Protein AF-A0A382WUQ3-F1 (afdb_monomer_lite)

Organism: NCBI:txid408172

Radius of gyration: 28.69 Å; chains: 1; bounding box: 86×24×43 Å

pLDDT: mean 72.86, std 14.11, range [45.34, 95.06]

Structure (mmCIF, N/CA/C/O backbone):
data_AF-A0A382WUQ3-F1
#
_entry.id   AF-A0A382WUQ3-F1
#
loop_
_atom_site.group_PDB
_atom_site.id
_atom_site.type_symbol
_atom_site.label_atom_id
_atom_site.label_alt_id
_atom_site.label_comp_id
_atom_site.label_asym_id
_atom_site.label_entity_id
_atom_site.label_seq_id
_atom_site.pdbx_PDB_ins_code
_atom_site.Cartn_x
_atom_site.Cartn_y
_atom_site.Cartn_z
_atom_site.occupancy
_atom_site.B_iso_or_equiv
_atom_site.auth_seq_id
_atom_site.auth_comp_id
_atom_site.auth_asym_id
_atom_site.auth_atom_id
_atom_site.pdbx_PDB_model_num
ATOM 1 N N . MET A 1 1 ? 70.321 1.465 -21.885 1.00 59.28 1 MET A N 1
ATOM 2 C CA . MET A 1 1 ? 69.586 1.433 -20.595 1.00 59.28 1 MET A CA 1
ATOM 3 C C . MET A 1 1 ? 68.720 2.667 -20.343 1.00 59.28 1 MET A C 1
ATOM 5 O O . MET A 1 1 ? 67.543 2.484 -20.079 1.00 59.28 1 MET A O 1
ATOM 9 N N . LYS A 1 2 ? 69.231 3.901 -20.476 1.00 69.25 2 LYS A N 1
ATOM 10 C CA . LYS A 1 2 ? 68.536 5.144 -20.062 1.00 69.25 2 LYS A CA 1
ATOM 11 C C . LYS A 1 2 ? 67.086 5.319 -20.574 1.00 69.25 2 LYS A C 1
ATOM 13 O O . LYS A 1 2 ? 66.215 5.671 -19.793 1.00 69.25 2 LYS A O 1
ATOM 18 N N . LYS A 1 3 ? 66.795 4.987 -21.842 1.00 67.94 3 LYS A N 1
ATOM 19 C CA . LYS A 1 3 ? 65.437 5.106 -22.428 1.00 67.94 3 LYS A CA 1
ATOM 20 C C . LYS A 1 3 ? 64.415 4.104 -21.860 1.00 67.94 3 LYS A C 1
ATOM 22 O O . LYS A 1 3 ? 63.247 4.440 -21.738 1.00 67.94 3 LYS A O 1
ATOM 27 N N . ARG A 1 4 ? 64.865 2.901 -21.472 1.00 75.94 4 ARG A N 1
ATOM 28 C CA . ARG A 1 4 ? 64.022 1.871 -20.830 1.00 75.94 4 ARG A CA 1
ATOM 29 C C . ARG A 1 4 ? 63.703 2.223 -19.376 1.00 75.94 4 ARG A C 1
ATOM 31 O O . ARG A 1 4 ? 62.596 1.994 -18.921 1.00 75.94 4 ARG A O 1
ATOM 38 N N . PHE A 1 5 ? 64.654 2.838 -18.672 1.00 77.25 5 PHE A N 1
ATOM 39 C CA . PHE A 1 5 ? 64.405 3.369 -17.330 1.00 77.25 5 PHE A CA 1
ATOM 40 C C . PHE A 1 5 ? 63.427 4.546 -17.354 1.00 77.25 5 PHE A C 1
ATOM 42 O O . PHE A 1 5 ? 62.532 4.605 -16.521 1.00 77.25 5 PHE A O 1
ATOM 49 N N . PHE A 1 6 ? 63.540 5.432 -18.347 1.00 80.94 6 PHE A N 1
ATOM 50 C CA . PHE A 1 6 ? 62.606 6.545 -18.512 1.00 80.94 6 PHE A CA 1
ATOM 51 C C . PHE A 1 6 ? 61.172 6.075 -18.805 1.00 80.94 6 PHE A C 1
ATOM 53 O O . PHE A 1 6 ? 60.229 6.618 -18.239 1.00 80.94 6 PHE A O 1
ATOM 60 N N . SER A 1 7 ? 60.989 5.028 -19.622 1.00 76.44 7 SER A N 1
ATOM 61 C CA . SER A 1 7 ? 59.648 4.489 -19.895 1.00 76.44 7 SER A CA 1
ATOM 62 C C . SER A 1 7 ? 59.024 3.799 -18.680 1.00 76.44 7 SER A C 1
ATOM 64 O O . SER A 1 7 ? 57.820 3.906 -18.482 1.00 76.44 7 SER A O 1
ATOM 66 N N . ILE A 1 8 ? 59.827 3.117 -17.855 1.00 83.69 8 ILE A N 1
ATOM 67 C CA . ILE A 1 8 ? 59.352 2.499 -16.607 1.00 83.69 8 ILE A CA 1
ATOM 68 C C . ILE A 1 8 ? 58.932 3.584 -15.609 1.00 83.69 8 ILE A C 1
ATOM 70 O O . ILE A 1 8 ? 57.853 3.484 -15.035 1.00 83.69 8 ILE A O 1
ATOM 74 N N . LEU A 1 9 ? 59.728 4.651 -15.474 1.00 82.00 9 LEU A N 1
ATOM 75 C CA . LEU A 1 9 ? 59.402 5.788 -14.610 1.00 82.00 9 LEU A CA 1
ATOM 76 C C . LEU A 1 9 ? 58.094 6.474 -15.043 1.00 82.00 9 LEU A C 1
ATOM 78 O O . LEU A 1 9 ? 57.236 6.775 -14.212 1.00 82.00 9 LEU A O 1
ATOM 82 N N . LEU A 1 10 ? 57.909 6.672 -16.351 1.00 79.75 10 LEU A N 1
ATOM 83 C CA . LEU A 1 10 ? 56.698 7.286 -16.894 1.00 79.75 10 LEU A CA 1
ATOM 84 C C . LEU A 1 10 ? 55.462 6.393 -16.698 1.00 79.75 10 LEU A C 1
ATOM 86 O O . LEU A 1 10 ? 54.404 6.890 -16.324 1.00 79.75 10 LEU A O 1
ATOM 90 N N . ALA A 1 11 ? 55.603 5.076 -16.868 1.00 79.56 11 ALA A N 1
ATOM 91 C CA . ALA A 1 11 ? 54.525 4.124 -16.606 1.00 79.56 11 ALA A CA 1
ATOM 92 C C . ALA A 1 11 ? 54.119 4.119 -15.123 1.00 79.56 11 ALA A C 1
ATOM 94 O O . ALA A 1 11 ? 52.930 4.170 -14.814 1.00 79.56 11 ALA A O 1
ATOM 95 N N . THR A 1 12 ? 55.084 4.146 -14.196 1.00 76.25 12 THR A N 1
ATOM 96 C CA . THR A 1 12 ? 54.782 4.209 -12.756 1.00 76.25 12 THR A CA 1
ATOM 97 C C . THR A 1 12 ? 54.059 5.496 -12.351 1.00 76.25 12 THR A C 1
ATOM 99 O O . THR A 1 12 ? 53.204 5.455 -11.470 1.00 76.25 12 THR A O 1
ATOM 102 N N . LEU A 1 13 ? 54.332 6.617 -13.028 1.00 75.19 13 LEU A N 1
ATOM 103 C CA . LEU A 1 13 ? 53.651 7.891 -12.781 1.00 75.19 13 LEU A CA 1
ATOM 104 C C . LEU A 1 13 ? 52.181 7.860 -13.245 1.00 75.19 13 LEU A C 1
ATOM 106 O O . LEU A 1 13 ? 51.300 8.405 -12.581 1.00 75.19 13 LEU A O 1
ATOM 110 N N . PHE A 1 14 ? 51.895 7.181 -14.359 1.00 70.62 14 PHE A N 1
ATOM 111 C CA . PHE A 1 14 ? 50.526 7.007 -14.854 1.00 70.62 14 PHE A CA 1
ATOM 112 C C . PHE A 1 14 ? 49.688 6.079 -13.964 1.00 70.62 14 PHE A C 1
ATOM 114 O O . PHE A 1 14 ? 48.509 6.358 -13.751 1.00 70.62 14 PHE A O 1
ATOM 121 N N . LEU A 1 15 ? 50.283 5.030 -13.382 1.00 68.25 15 LEU A N 1
ATOM 122 C CA . LEU A 1 15 ? 49.559 4.115 -12.488 1.00 68.25 15 LEU A CA 1
ATOM 123 C C . LEU A 1 15 ? 49.068 4.799 -11.199 1.00 68.25 15 LEU A C 1
ATOM 125 O O . LEU A 1 15 ? 47.995 4.461 -10.708 1.00 68.25 15 LEU A O 1
ATOM 129 N N . GLN A 1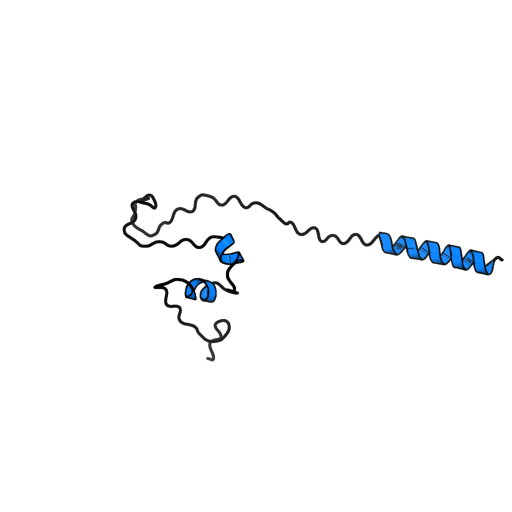 16 ? 49.798 5.787 -10.673 1.00 64.69 16 GLN A N 1
ATOM 130 C CA . GLN A 1 16 ? 49.388 6.509 -9.459 1.00 64.69 16 GLN A CA 1
ATOM 131 C C . GLN A 1 16 ? 48.141 7.389 -9.658 1.00 64.69 16 GLN A C 1
ATOM 133 O O . GLN A 1 16 ? 47.408 7.627 -8.704 1.00 64.69 16 GLN A O 1
ATOM 138 N N . ASN A 1 17 ? 47.861 7.838 -10.886 1.00 63.34 17 ASN A N 1
ATOM 139 C CA . ASN A 1 17 ? 46.702 8.688 -11.180 1.00 63.34 17 ASN A CA 1
ATOM 140 C C . ASN A 1 17 ? 45.381 7.901 -11.282 1.00 63.34 17 ASN A C 1
ATOM 142 O O . ASN A 1 17 ? 44.312 8.488 -11.134 1.00 63.34 17 ASN A O 1
ATOM 146 N N . ILE A 1 18 ? 45.438 6.581 -11.498 1.00 63.56 18 ILE A N 1
ATOM 147 C CA . ILE A 1 18 ? 44.242 5.728 -11.611 1.00 63.56 18 ILE A CA 1
ATOM 148 C C . ILE A 1 18 ? 43.623 5.466 -10.228 1.00 63.56 18 ILE A C 1
ATOM 150 O O . ILE A 1 18 ? 42.402 5.470 -10.093 1.00 63.56 18 ILE A O 1
ATOM 154 N N . SER A 1 19 ? 44.441 5.314 -9.180 1.00 59.53 19 SER A N 1
ATOM 155 C CA . SER A 1 19 ? 43.959 4.994 -7.825 1.00 59.53 19 SER A CA 1
ATOM 156 C C . SER A 1 19 ? 43.305 6.167 -7.076 1.00 59.53 19 SER A C 1
ATOM 158 O O . SER A 1 19 ? 42.713 5.943 -6.024 1.00 59.53 19 SER A O 1
ATOM 160 N N . SER A 1 20 ? 43.390 7.403 -7.589 1.00 45.72 20 SER A N 1
ATOM 161 C CA . SER A 1 20 ? 42.837 8.603 -6.930 1.00 45.72 20 SER A CA 1
ATOM 162 C C . SER A 1 20 ? 41.410 8.967 -7.355 1.00 45.72 20 SER A C 1
ATOM 164 O O . SER A 1 20 ? 40.847 9.920 -6.817 1.00 45.72 20 SER A O 1
ATOM 166 N N . GLN A 1 21 ? 40.777 8.219 -8.266 1.00 58.81 21 GLN A N 1
ATOM 167 C CA . GLN A 1 21 ? 39.334 8.352 -8.493 1.00 58.81 21 GLN A CA 1
ATOM 168 C C . GLN A 1 21 ? 38.564 7.603 -7.400 1.00 58.81 21 GLN A C 1
ATOM 170 O O . GLN A 1 21 ? 38.043 6.507 -7.597 1.00 58.81 21 GLN A O 1
ATOM 175 N N . LYS A 1 22 ? 38.484 8.216 -6.218 1.00 50.84 22 LYS A N 1
ATOM 176 C CA . LYS A 1 22 ? 37.475 7.869 -5.220 1.00 50.84 22 LYS A CA 1
ATOM 177 C C . LYS A 1 22 ? 36.121 8.299 -5.788 1.00 50.84 22 LYS A C 1
ATOM 179 O O . LYS A 1 22 ? 35.800 9.482 -5.812 1.00 50.84 22 LYS A O 1
ATOM 184 N N . ILE A 1 23 ? 35.350 7.339 -6.288 1.00 53.75 23 ILE A N 1
ATOM 185 C CA . ILE A 1 23 ? 33.946 7.546 -6.644 1.00 53.75 23 ILE A CA 1
ATOM 186 C C . ILE A 1 23 ? 33.199 7.798 -5.330 1.00 53.75 23 ILE A C 1
ATOM 188 O O . ILE A 1 23 ? 32.869 6.864 -4.603 1.00 53.75 23 ILE A O 1
ATOM 192 N N . GLU A 1 24 ? 32.958 9.065 -5.001 1.00 48.72 24 GLU A N 1
ATOM 193 C CA . GLU A 1 24 ? 32.025 9.467 -3.945 1.00 48.72 24 GLU A CA 1
ATOM 194 C C . GLU A 1 24 ? 30.589 9.305 -4.446 1.00 48.72 24 GLU A C 1
ATOM 196 O O . GLU A 1 24 ? 29.852 10.261 -4.634 1.00 48.72 24 GLU A O 1
ATOM 201 N N . ASN A 1 25 ? 30.188 8.057 -4.672 1.00 51.72 25 ASN A N 1
ATOM 202 C CA . ASN A 1 25 ? 28.783 7.674 -4.641 1.00 51.72 25 ASN A CA 1
ATOM 203 C C . ASN A 1 25 ? 28.542 6.932 -3.329 1.00 51.72 25 ASN A C 1
ATOM 205 O O . ASN A 1 25 ? 28.195 5.753 -3.312 1.00 51.72 25 ASN A O 1
ATOM 209 N N . THR A 1 26 ? 28.745 7.632 -2.213 1.00 45.34 26 THR A N 1
ATOM 210 C CA . THR A 1 26 ? 28.090 7.248 -0.964 1.00 45.34 26 THR A CA 1
ATOM 211 C C . THR A 1 26 ? 26.630 7.641 -1.132 1.00 45.34 26 THR A C 1
ATOM 213 O O . THR A 1 26 ? 26.206 8.721 -0.732 1.00 45.34 26 THR A O 1
ATOM 216 N N . VAL A 1 27 ? 25.870 6.789 -1.817 1.00 56.84 27 VAL A N 1
ATOM 217 C CA . VAL A 1 27 ? 24.418 6.812 -1.697 1.00 56.84 27 VAL A CA 1
ATOM 218 C C . VAL A 1 27 ? 24.149 6.586 -0.212 1.00 56.84 27 VAL A C 1
ATOM 220 O O . VAL A 1 27 ? 24.598 5.589 0.351 1.00 56.84 27 VAL A O 1
ATOM 223 N N . GLU A 1 28 ? 23.498 7.554 0.429 1.00 52.84 28 GLU A N 1
ATOM 224 C CA . GLU A 1 28 ? 22.926 7.429 1.768 1.00 52.84 28 GLU A CA 1
ATOM 225 C C . GLU A 1 28 ? 21.850 6.332 1.728 1.00 52.84 28 GLU A C 1
ATOM 227 O O . GLU A 1 28 ? 20.655 6.601 1.617 1.00 52.84 28 GLU A O 1
ATOM 232 N N . ILE A 1 29 ? 22.277 5.074 1.714 1.00 55.38 29 ILE A N 1
ATOM 233 C CA . ILE A 1 29 ? 21.394 3.926 1.855 1.00 55.38 29 ILE A CA 1
ATOM 234 C C . ILE A 1 29 ? 21.214 3.763 3.365 1.00 55.38 29 ILE A C 1
ATOM 236 O O . ILE A 1 29 ? 22.189 3.633 4.097 1.00 55.38 29 ILE A O 1
ATOM 240 N N . ASP A 1 30 ? 19.959 3.842 3.802 1.00 54.44 30 ASP A N 1
ATOM 241 C CA . ASP A 1 30 ? 19.484 3.583 5.167 1.00 54.44 30 ASP A CA 1
ATOM 242 C C . ASP A 1 30 ? 19.453 4.780 6.131 1.00 54.44 30 ASP A C 1
ATOM 244 O O . ASP A 1 30 ? 19.851 4.700 7.291 1.00 54.44 30 ASP A O 1
ATOM 248 N N . LYS A 1 31 ? 18.808 5.878 5.714 1.00 60.84 31 LYS A N 1
ATOM 249 C CA . LYS A 1 31 ? 17.962 6.596 6.682 1.00 60.84 31 LYS A CA 1
ATOM 250 C C . LYS A 1 31 ? 16.778 5.686 7.006 1.00 60.84 31 LYS A C 1
ATOM 252 O O . 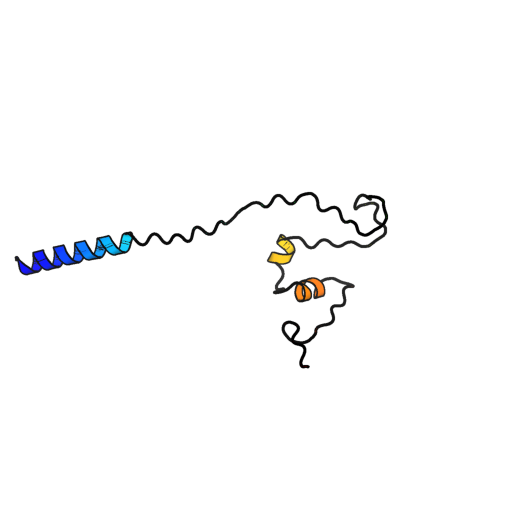LYS A 1 31 ? 15.835 5.583 6.220 1.00 60.84 31 L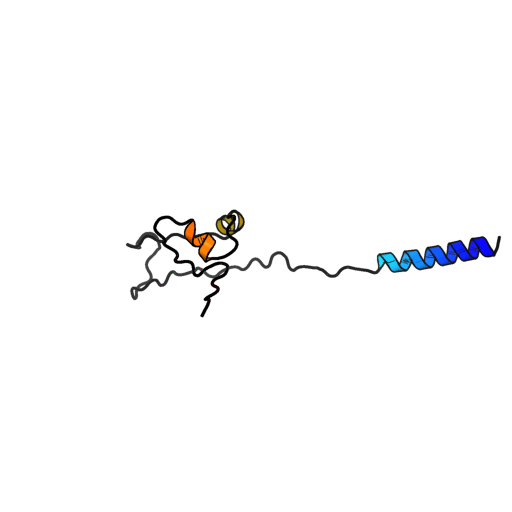YS A O 1
ATOM 257 N N . GLU A 1 32 ? 16.841 4.999 8.141 1.00 58.91 32 GLU A N 1
ATOM 258 C CA . GLU A 1 32 ? 15.666 4.396 8.764 1.00 58.91 32 GLU A CA 1
ATOM 259 C C . GLU A 1 32 ? 14.718 5.543 9.136 1.00 58.91 32 GLU A C 1
ATOM 261 O O . GLU A 1 32 ? 14.864 6.205 10.161 1.00 58.91 32 GLU A O 1
ATOM 266 N N . ILE A 1 33 ? 13.805 5.870 8.219 1.00 63.62 33 ILE A N 1
ATOM 267 C CA . ILE A 1 33 ? 12.760 6.858 8.465 1.00 63.62 33 ILE A CA 1
ATOM 268 C C . ILE A 1 33 ? 11.818 6.207 9.471 1.00 63.62 33 ILE A C 1
ATOM 270 O O . ILE A 1 33 ? 10.982 5.382 9.102 1.00 63.62 33 ILE A O 1
ATOM 274 N N . ASN A 1 34 ? 11.999 6.548 10.744 1.00 60.88 34 ASN A N 1
ATOM 275 C CA . ASN A 1 34 ? 11.049 6.213 11.790 1.00 60.88 34 ASN A CA 1
ATOM 276 C C . ASN A 1 34 ? 9.788 7.038 11.508 1.00 60.88 34 ASN A C 1
ATOM 278 O O . ASN A 1 34 ? 9.742 8.240 11.767 1.00 60.88 34 ASN A O 1
ATOM 282 N N . LEU A 1 35 ? 8.826 6.419 10.827 1.00 64.62 35 LEU A N 1
ATOM 283 C CA . LEU A 1 35 ? 7.538 7.033 10.538 1.00 64.62 35 LEU A CA 1
ATOM 284 C C . LEU A 1 35 ? 6.778 7.128 11.862 1.00 64.62 35 LEU A C 1
ATOM 286 O O . LEU A 1 35 ? 6.598 6.116 12.540 1.00 64.62 35 LEU A O 1
ATOM 290 N N . GLU A 1 36 ? 6.339 8.333 12.227 1.00 63.59 36 GLU A N 1
ATOM 291 C CA . GLU A 1 36 ? 5.371 8.497 13.312 1.00 63.59 36 GLU A CA 1
ATOM 292 C C . GLU A 1 36 ? 4.139 7.630 13.030 1.00 63.59 36 GLU A C 1
ATOM 294 O O . GLU A 1 36 ? 3.792 7.376 11.870 1.00 63.59 36 GLU A O 1
ATOM 299 N N . ALA A 1 37 ? 3.500 7.143 14.096 1.00 60.69 37 ALA A N 1
ATOM 300 C CA . ALA A 1 37 ? 2.315 6.307 13.990 1.00 60.69 37 ALA A CA 1
ATOM 301 C C . ALA A 1 37 ? 1.289 6.976 13.062 1.00 60.69 37 ALA A C 1
ATOM 303 O O . ALA A 1 37 ? 0.813 8.078 13.329 1.00 60.69 37 ALA A O 1
ATOM 304 N N . ILE A 1 38 ? 0.981 6.316 11.943 1.00 61.12 38 ILE A N 1
ATOM 305 C CA . ILE A 1 38 ? 0.005 6.823 10.983 1.00 61.12 38 ILE A CA 1
ATOM 306 C C . ILE A 1 38 ? -1.374 6.586 11.584 1.00 61.12 38 ILE A C 1
ATOM 308 O O . ILE A 1 38 ? -1.905 5.475 11.552 1.00 61.12 38 ILE A O 1
ATOM 312 N N . GLU A 1 39 ? -1.956 7.641 12.133 1.00 56.06 39 GLU A N 1
ATOM 313 C CA . GLU A 1 39 ? -3.336 7.630 12.578 1.00 56.06 39 GLU A CA 1
ATOM 314 C C . GLU A 1 39 ? -4.264 7.845 11.377 1.00 56.06 39 GLU A C 1
ATOM 316 O O . GLU A 1 39 ? -4.216 8.863 10.681 1.00 56.06 39 GLU A O 1
ATOM 321 N N . ILE A 1 40 ? -5.090 6.843 11.072 1.00 59.62 40 ILE A N 1
ATOM 322 C CA . ILE A 1 40 ? -6.002 6.890 9.928 1.00 59.62 40 ILE A CA 1
ATOM 323 C C . ILE A 1 40 ? -7.211 7.751 10.307 1.00 59.62 40 ILE A C 1
ATOM 325 O O . ILE A 1 40 ? -8.231 7.247 10.776 1.00 59.62 40 ILE A O 1
ATOM 329 N N . ILE A 1 41 ? -7.129 9.057 10.045 1.00 54.28 41 ILE A N 1
ATOM 330 C CA . ILE A 1 41 ? -8.242 10.000 10.235 1.00 54.28 41 ILE A CA 1
ATOM 331 C C . ILE A 1 41 ? -9.227 9.879 9.056 1.00 54.28 41 ILE A C 1
ATOM 333 O O . ILE A 1 41 ? -9.468 10.816 8.294 1.00 54.28 41 ILE A O 1
ATOM 337 N N . SER A 1 42 ? -9.816 8.698 8.858 1.00 56.06 42 SER A N 1
ATOM 338 C CA . SER A 1 42 ? -11.001 8.563 8.006 1.00 56.06 42 SER A CA 1
ATOM 339 C C . SER A 1 42 ? -12.215 8.915 8.859 1.00 56.06 42 SER A C 1
ATOM 341 O O . SER A 1 42 ? -12.813 8.034 9.467 1.00 56.06 42 SER A O 1
ATOM 343 N N . SER A 1 43 ? -12.499 10.220 8.969 1.00 51.94 43 SER A N 1
ATOM 344 C CA . SER A 1 43 ? -13.596 10.843 9.736 1.00 51.94 43 SER A CA 1
ATOM 345 C C . SER A 1 43 ? -14.683 9.853 10.214 1.00 51.94 43 SER A C 1
ATOM 347 O O . SER A 1 43 ? -15.431 9.286 9.404 1.00 51.94 43 SER A O 1
ATOM 349 N N . PRO A 1 44 ? -14.750 9.628 11.535 1.00 54.00 44 PRO A N 1
ATOM 350 C CA . PRO A 1 44 ? -15.486 10.502 12.442 1.00 54.00 44 PRO A CA 1
ATOM 351 C C . PRO A 1 44 ? -14.554 11.282 13.383 1.00 54.00 44 PRO A C 1
ATOM 353 O O . PRO A 1 44 ? -13.359 11.040 13.439 1.00 54.00 44 PRO A O 1
ATOM 356 N N . ARG A 1 45 ? -15.112 12.250 14.121 1.00 63.06 45 ARG A N 1
ATOM 357 C CA . ARG A 1 45 ? -14.441 13.135 15.105 1.00 63.06 45 ARG A CA 1
ATOM 358 C C . ARG A 1 45 ? -13.817 12.407 16.321 1.00 63.06 45 ARG A C 1
ATOM 360 O O . ARG A 1 45 ? -13.639 13.030 17.362 1.00 63.06 45 ARG A O 1
ATOM 367 N N . ILE A 1 46 ? -13.573 11.100 16.226 1.00 64.06 46 ILE A N 1
ATOM 368 C CA . ILE A 1 46 ? -13.101 10.234 17.308 1.00 64.06 46 ILE A CA 1
ATOM 369 C C . ILE A 1 46 ? -12.063 9.279 16.722 1.00 64.06 46 ILE A C 1
ATOM 371 O O . ILE A 1 46 ? -12.350 8.566 15.759 1.00 64.06 46 ILE A O 1
ATOM 375 N N . GLU A 1 47 ? -10.880 9.276 17.323 1.00 64.88 47 GLU A N 1
ATOM 376 C CA . GLU A 1 47 ? -9.815 8.310 17.070 1.00 64.88 47 GLU A CA 1
ATOM 377 C C . GLU A 1 47 ? -10.293 6.933 17.545 1.00 64.88 47 GLU A C 1
ATOM 379 O O . GLU A 1 47 ? -10.573 6.724 18.727 1.00 64.88 47 GLU A O 1
ATOM 384 N N . LEU A 1 48 ? -10.471 6.003 16.605 1.00 67.62 48 LEU A N 1
ATOM 385 C CA . LEU A 1 48 ? -10.849 4.625 16.903 1.00 67.62 48 LEU A CA 1
ATOM 386 C C . LEU A 1 48 ? -9.664 3.705 16.598 1.00 67.62 48 LEU A C 1
ATOM 388 O O . LEU A 1 48 ? -9.083 3.819 15.514 1.00 67.62 48 LEU A O 1
ATOM 392 N N . PRO A 1 49 ? -9.331 2.759 17.499 1.00 72.56 49 PRO A N 1
ATOM 393 C CA . PRO A 1 49 ? -8.368 1.710 17.200 1.00 72.56 49 PRO A CA 1
ATOM 394 C C . PRO A 1 49 ? -8.753 0.961 15.922 1.00 72.56 49 PRO A C 1
ATOM 396 O O . PRO A 1 49 ? -9.935 0.778 15.630 1.00 72.56 49 PRO A O 1
ATOM 399 N N . PHE A 1 50 ? -7.758 0.466 15.184 1.00 68.75 50 PHE A N 1
ATOM 400 C CA . PHE A 1 50 ? -7.975 -0.250 13.921 1.00 68.75 50 PHE A CA 1
ATOM 401 C C . PHE A 1 50 ? -8.972 -1.420 14.046 1.00 68.75 50 PHE A C 1
ATOM 403 O O . PHE A 1 50 ? -9.749 -1.663 13.128 1.00 68.75 50 PHE A O 1
ATOM 410 N N . SER A 1 51 ? -8.991 -2.107 15.196 1.00 71.00 51 SER A N 1
ATOM 411 C CA . SER A 1 51 ? -9.909 -3.217 15.492 1.00 71.00 51 SER A CA 1
ATOM 412 C C . SER A 1 51 ? -11.377 -2.808 15.626 1.00 71.00 51 SER A C 1
ATOM 414 O O . SER A 1 51 ? -12.254 -3.639 15.419 1.00 71.00 51 SER A O 1
ATOM 416 N N . GLU A 1 52 ? -11.644 -1.548 15.965 1.00 69.19 52 GLU A N 1
ATOM 417 C CA . GLU A 1 52 ? -12.987 -1.017 16.233 1.00 69.19 52 GLU A CA 1
ATOM 418 C C . GLU A 1 52 ? -13.552 -0.242 15.028 1.00 69.19 52 GLU A C 1
ATOM 420 O O . GLU A 1 52 ? -14.572 0.445 15.129 1.00 69.19 52 GLU A O 1
ATOM 425 N N . ASN A 1 53 ? -12.888 -0.316 13.868 1.00 68.00 53 ASN A N 1
ATOM 426 C CA . ASN A 1 53 ? -13.342 0.360 12.662 1.00 68.00 53 ASN A CA 1
ATOM 427 C C . ASN A 1 53 ? -14.401 -0.477 11.927 1.00 68.00 53 ASN A C 1
ATOM 429 O O . ASN A 1 53 ? -14.184 -1.638 11.594 1.00 68.00 53 ASN A O 1
ATOM 433 N N . SER A 1 54 ? -15.547 0.129 11.612 1.00 77.69 54 SER A N 1
ATOM 434 C CA . SER A 1 54 ? -16.616 -0.521 10.840 1.00 77.69 54 SER A CA 1
ATOM 435 C C . SER A 1 54 ? -16.355 -0.561 9.328 1.00 77.69 54 SER A C 1
ATOM 437 O O . SER A 1 54 ? -17.166 -1.106 8.575 1.00 77.69 54 SER A O 1
ATOM 439 N N . ARG A 1 55 ? -15.247 0.027 8.861 1.00 77.19 55 ARG A N 1
ATOM 440 C CA . ARG A 1 55 ? -14.831 0.053 7.455 1.00 77.19 55 ARG A CA 1
ATOM 441 C C . ARG A 1 55 ? -13.762 -1.000 7.191 1.00 77.19 55 ARG A C 1
ATOM 443 O O . ARG A 1 55 ? -12.915 -1.288 8.030 1.00 77.19 55 ARG A O 1
ATOM 450 N N . THR A 1 56 ? -13.740 -1.503 5.963 1.00 81.44 56 THR A N 1
ATOM 451 C CA . THR A 1 56 ? -12.635 -2.321 5.465 1.00 81.44 56 THR A CA 1
ATOM 452 C C . THR A 1 56 ? -11.438 -1.425 5.155 1.00 81.44 56 THR A C 1
ATOM 454 O O . THR A 1 56 ? -11.506 -0.598 4.247 1.00 81.44 56 THR A O 1
ATOM 457 N N . ILE A 1 57 ? -10.345 -1.591 5.899 1.00 81.12 57 ILE A N 1
ATOM 458 C CA . ILE A 1 57 ? -9.075 -0.899 5.660 1.00 81.12 57 ILE A CA 1
ATOM 459 C C . ILE A 1 57 ? -8.038 -1.937 5.241 1.00 81.12 57 ILE A C 1
ATOM 461 O O . ILE A 1 57 ? -7.887 -2.966 5.897 1.00 81.12 57 ILE A O 1
ATOM 465 N N . GLN A 1 58 ? -7.313 -1.655 4.161 1.00 85.44 58 GLN A N 1
ATOM 466 C CA . GLN A 1 58 ? -6.189 -2.468 3.716 1.00 85.44 58 GLN A CA 1
ATOM 467 C C . GLN A 1 58 ? -4.926 -1.609 3.695 1.00 85.44 58 GLN A C 1
ATOM 469 O O . GLN A 1 58 ? -4.922 -0.518 3.125 1.00 85.44 58 GLN A O 1
ATOM 474 N N . VAL A 1 59 ? -3.876 -2.094 4.352 1.00 86.88 59 VAL A N 1
ATOM 475 C CA . VAL A 1 59 ? -2.571 -1.434 4.416 1.00 86.88 59 VAL A CA 1
ATOM 476 C C . VAL A 1 59 ? -1.637 -2.172 3.471 1.00 86.88 59 VAL A C 1
ATOM 478 O O . VAL A 1 59 ? -1.503 -3.383 3.590 1.00 86.88 59 VAL A O 1
ATOM 481 N N . ILE A 1 60 ? -1.008 -1.441 2.549 1.00 90.62 60 ILE A N 1
ATOM 482 C CA . ILE A 1 60 ? 0.027 -1.976 1.662 1.00 90.62 60 ILE A CA 1
ATOM 483 C C . ILE A 1 60 ? 1.377 -1.537 2.226 1.00 90.62 60 ILE A C 1
ATOM 485 O O . ILE A 1 60 ? 1.690 -0.344 2.270 1.00 90.62 60 ILE A O 1
ATOM 489 N N . THR A 1 61 ? 2.154 -2.500 2.700 1.00 91.38 61 THR A N 1
ATOM 490 C CA . THR A 1 61 ? 3.455 -2.279 3.336 1.00 91.38 61 THR A CA 1
ATOM 491 C C . THR A 1 61 ? 4.554 -1.979 2.319 1.00 91.38 61 THR A C 1
ATOM 493 O O . THR A 1 61 ? 4.431 -2.224 1.117 1.00 91.38 61 THR A O 1
ATOM 496 N N . LYS A 1 62 ? 5.687 -1.469 2.807 1.00 91.00 62 LYS A N 1
ATOM 497 C CA . LYS A 1 62 ? 6.872 -1.206 1.981 1.00 91.00 62 LYS A CA 1
ATOM 498 C C . LYS A 1 62 ? 7.392 -2.486 1.318 1.00 91.00 62 LYS A C 1
ATOM 500 O O . LYS A 1 62 ? 7.847 -2.446 0.177 1.00 91.00 62 LYS A O 1
ATOM 505 N N . GLU A 1 63 ? 7.332 -3.606 2.023 1.00 93.56 63 GLU A N 1
ATOM 506 C CA . GLU A 1 63 ? 7.772 -4.923 1.568 1.00 93.56 63 GLU A CA 1
ATOM 507 C C . GLU A 1 63 ? 6.846 -5.463 0.467 1.00 93.56 63 GLU A C 1
ATOM 509 O O . GLU A 1 63 ? 7.327 -5.975 -0.548 1.00 93.56 63 GLU A O 1
ATOM 514 N N . GLU A 1 64 ? 5.531 -5.274 0.608 1.00 93.19 64 GLU A N 1
ATOM 515 C CA . GLU A 1 64 ? 4.545 -5.603 -0.432 1.00 93.19 64 GLU A CA 1
ATOM 516 C C . GLU A 1 64 ? 4.734 -4.743 -1.686 1.00 93.19 64 GLU A C 1
ATOM 518 O O . GLU A 1 64 ? 4.738 -5.266 -2.797 1.00 93.19 64 GLU A O 1
ATOM 523 N N . ILE A 1 65 ? 4.994 -3.440 -1.530 1.00 94.69 65 ILE A N 1
ATOM 524 C CA . ILE A 1 65 ? 5.301 -2.559 -2.669 1.00 94.69 65 ILE A CA 1
ATOM 525 C C . ILE A 1 65 ? 6.573 -3.023 -3.382 1.00 94.69 65 ILE A C 1
ATOM 527 O O . ILE A 1 65 ? 6.594 -3.110 -4.606 1.00 94.69 65 ILE A O 1
ATOM 531 N N . LYS A 1 66 ? 7.631 -3.348 -2.631 1.00 94.19 66 LYS A N 1
ATOM 532 C CA . LYS A 1 66 ? 8.915 -3.795 -3.198 1.00 94.19 66 LYS A CA 1
ATOM 533 C C . LYS A 1 66 ? 8.836 -5.151 -3.896 1.00 94.19 66 LYS A C 1
ATOM 535 O O . LYS A 1 66 ? 9.629 -5.404 -4.799 1.00 94.19 66 LYS A O 1
ATOM 540 N N . SER A 1 67 ? 7.945 -6.029 -3.446 1.00 95.06 67 SER A N 1
ATOM 541 C CA . SER A 1 67 ? 7.716 -7.338 -4.069 1.00 95.06 67 SER A CA 1
ATOM 542 C C . SER A 1 67 ? 6.698 -7.285 -5.211 1.00 95.06 67 SER A C 1
ATOM 544 O O . SER A 1 67 ? 6.618 -8.231 -5.996 1.00 95.06 67 SER A O 1
ATOM 546 N N . SER A 1 68 ? 5.955 -6.183 -5.346 1.00 94.19 68 SER A N 1
ATOM 547 C CA . SER A 1 68 ? 5.017 -5.970 -6.443 1.00 94.19 68 SER A CA 1
ATOM 548 C C . SER A 1 68 ? 5.745 -5.625 -7.751 1.00 94.19 68 SER A C 1
ATOM 550 O O . SER A 1 68 ? 6.714 -4.866 -7.744 1.00 94.19 68 SER A O 1
ATOM 552 N N . PRO A 1 69 ? 5.257 -6.108 -8.910 1.00 93.25 69 PRO A N 1
ATOM 553 C CA . PRO A 1 69 ? 5.724 -5.645 -10.216 1.00 93.25 69 PRO A CA 1
ATOM 554 C C . PRO A 1 69 ? 5.241 -4.225 -10.566 1.00 93.25 69 PRO A C 1
ATOM 556 O O . PRO A 1 69 ? 5.580 -3.719 -11.635 1.00 93.25 69 PRO A O 1
ATOM 559 N N . ALA A 1 70 ? 4.418 -3.598 -9.718 1.00 92.25 70 ALA A N 1
ATOM 560 C CA . ALA A 1 70 ? 3.836 -2.294 -9.988 1.00 92.25 70 ALA A CA 1
ATOM 561 C C . ALA A 1 70 ? 4.897 -1.189 -10.071 1.00 92.25 70 ALA A C 1
ATOM 563 O O . ALA A 1 70 ? 5.735 -1.019 -9.189 1.00 92.25 70 ALA A O 1
ATOM 564 N N . THR A 1 71 ? 4.807 -0.375 -11.117 1.00 90.81 71 THR A N 1
ATOM 565 C CA . THR A 1 71 ? 5.739 0.735 -11.375 1.00 90.81 71 THR A CA 1
ATOM 566 C C . THR A 1 71 ? 5.213 2.087 -10.893 1.00 90.81 71 THR A C 1
ATOM 568 O O . THR A 1 71 ? 5.931 3.086 -10.894 1.00 90.81 71 THR A O 1
ATOM 571 N N . ASN A 1 72 ? 3.938 2.143 -10.509 1.00 88.50 72 ASN A N 1
ATOM 572 C CA . ASN A 1 72 ? 3.238 3.345 -10.075 1.00 88.50 72 ASN A CA 1
ATOM 573 C C . ASN A 1 72 ? 2.065 2.985 -9.146 1.00 88.50 72 ASN A C 1
ATOM 575 O O . ASN A 1 72 ? 1.632 1.835 -9.081 1.00 88.50 72 ASN A O 1
ATOM 579 N N . VAL A 1 73 ? 1.519 3.989 -8.454 1.00 89.88 73 VAL A N 1
ATOM 580 C CA . VAL A 1 73 ? 0.444 3.805 -7.462 1.00 89.88 73 VAL A CA 1
ATOM 581 C C . VAL A 1 73 ? -0.825 3.215 -8.082 1.00 89.88 73 VAL A C 1
ATOM 583 O O . VAL A 1 73 ? -1.443 2.340 -7.491 1.00 89.88 73 VAL A O 1
ATOM 586 N N . SER A 1 74 ? -1.212 3.639 -9.286 1.00 89.25 74 SER A N 1
ATOM 587 C CA . SER A 1 74 ? -2.415 3.121 -9.951 1.00 89.25 74 SER A CA 1
ATOM 588 C C . SER A 1 74 ? -2.293 1.636 -10.297 1.00 89.25 74 SER A C 1
ATOM 590 O O . SER A 1 74 ? -3.271 0.899 -10.235 1.00 89.25 74 SER A O 1
ATOM 592 N N . GLU A 1 75 ? -1.103 1.184 -10.686 1.00 89.81 75 GLU A N 1
ATOM 593 C CA . GLU A 1 75 ? -0.803 -0.228 -10.940 1.00 89.81 75 GLU A CA 1
ATOM 594 C C . GLU A 1 75 ? -0.799 -1.054 -9.655 1.00 89.81 75 GLU A C 1
ATOM 596 O O . GLU A 1 75 ? -1.372 -2.139 -9.632 1.00 89.81 75 GLU A O 1
ATOM 601 N N . LEU A 1 76 ? -0.253 -0.498 -8.574 1.00 92.75 76 LEU A N 1
ATOM 602 C CA . LEU A 1 76 ? -0.289 -1.117 -7.253 1.00 92.75 76 LEU A CA 1
ATOM 603 C C . LEU A 1 76 ? -1.735 -1.288 -6.759 1.00 92.75 76 LEU A C 1
ATOM 605 O O . LEU A 1 76 ? -2.128 -2.370 -6.337 1.00 92.75 76 LEU A O 1
ATOM 609 N N . LEU A 1 77 ? -2.558 -0.242 -6.870 1.00 91.94 77 LEU A N 1
ATOM 610 C CA . LEU A 1 77 ? -3.950 -0.268 -6.413 1.00 91.94 77 LEU A CA 1
ATOM 611 C C . LEU A 1 77 ? -4.854 -1.182 -7.255 1.00 91.94 77 LEU A C 1
ATOM 613 O O . LEU A 1 77 ? -5.823 -1.712 -6.724 1.00 91.94 77 LEU A O 1
ATOM 617 N N . GLN A 1 78 ? -4.533 -1.422 -8.532 1.00 89.88 78 GLN A N 1
ATOM 618 C CA . GLN A 1 78 ? -5.267 -2.382 -9.377 1.00 89.88 78 GLN A CA 1
ATOM 619 C C . GLN A 1 78 ? -5.149 -3.835 -8.886 1.00 89.88 78 GLN A C 1
ATOM 621 O O . GLN A 1 78 ? -5.960 -4.673 -9.272 1.00 89.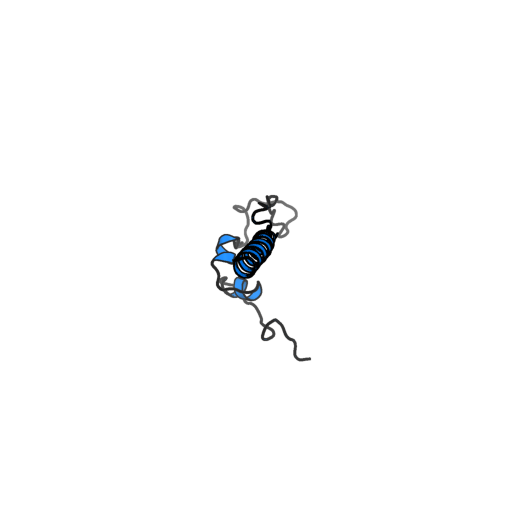88 78 GLN A O 1
ATOM 626 N N . GLN A 1 79 ? -4.150 -4.152 -8.057 1.00 90.44 79 GLN A N 1
ATOM 627 C CA . GLN A 1 79 ? -3.973 -5.490 -7.481 1.00 90.44 79 GLN A CA 1
ATOM 628 C C . GLN A 1 79 ? -4.906 -5.739 -6.285 1.00 90.44 79 GLN A C 1
ATOM 630 O O . GLN A 1 79 ? -5.034 -6.874 -5.827 1.00 90.44 79 GLN A O 1
ATOM 635 N N . ILE A 1 80 ? -5.565 -4.691 -5.781 1.00 90.25 80 ILE A N 1
ATOM 636 C CA . ILE A 1 80 ? -6.392 -4.739 -4.581 1.00 90.25 80 ILE A CA 1
ATOM 637 C C . ILE A 1 80 ? -7.839 -5.066 -4.948 1.00 90.25 80 ILE A C 1
ATOM 639 O O . ILE A 1 80 ? -8.496 -4.354 -5.708 1.00 90.25 80 ILE A O 1
ATOM 643 N N . ALA A 1 81 ? -8.365 -6.149 -4.376 1.00 89.06 81 ALA A N 1
ATOM 644 C CA . ALA A 1 81 ? -9.743 -6.562 -4.610 1.00 89.06 81 ALA A CA 1
ATOM 645 C C . ALA A 1 81 ? -10.735 -5.470 -4.171 1.00 89.06 81 ALA A C 1
ATOM 647 O O . ALA A 1 81 ? -10.629 -4.912 -3.081 1.00 89.06 81 ALA A O 1
ATOM 648 N N . GLY A 1 82 ? -11.727 -5.187 -5.019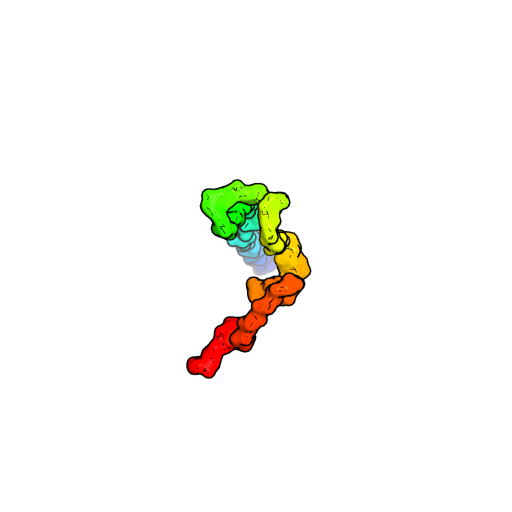 1.00 88.06 82 GLY A N 1
ATOM 649 C CA . GLY A 1 82 ? -12.741 -4.165 -4.742 1.00 88.06 82 GLY A CA 1
ATOM 650 C C . GLY A 1 82 ? -12.297 -2.725 -5.016 1.00 88.06 82 GLY A C 1
ATOM 651 O O . GLY A 1 82 ? -13.083 -1.809 -4.779 1.00 88.06 82 GLY A O 1
ATOM 652 N N . VAL A 1 83 ? -11.086 -2.512 -5.545 1.00 88.94 83 VAL A N 1
ATOM 653 C CA . VAL A 1 83 ? -10.607 -1.201 -5.999 1.00 88.94 83 VAL A CA 1
ATOM 654 C C . VAL A 1 83 ? -10.629 -1.157 -7.528 1.00 88.94 83 VAL A C 1
ATOM 656 O O . VAL A 1 83 ? -9.842 -1.822 -8.193 1.00 88.94 83 VAL A O 1
ATOM 659 N N . ASP A 1 84 ? -11.536 -0.358 -8.092 1.00 89.69 84 ASP A N 1
ATOM 660 C CA . ASP A 1 84 ? -11.563 -0.066 -9.529 1.00 89.69 84 ASP A CA 1
ATOM 661 C C . ASP A 1 84 ? -10.792 1.230 -9.825 1.00 89.69 84 ASP A C 1
ATOM 663 O O . ASP A 1 84 ? -11.114 2.297 -9.294 1.00 89.69 84 ASP A O 1
ATOM 667 N N . ILE A 1 85 ? -9.767 1.148 -10.679 1.00 86.19 85 ILE A N 1
ATOM 668 C CA . ILE A 1 85 ? -8.927 2.283 -11.078 1.00 86.19 85 ILE A CA 1
ATOM 669 C C . ILE A 1 85 ? -9.140 2.579 -12.560 1.00 86.19 85 ILE A C 1
ATOM 671 O O . ILE A 1 85 ? -8.752 1.814 -13.444 1.00 86.19 85 ILE A O 1
ATOM 675 N N . ARG A 1 86 ? -9.681 3.761 -12.857 1.00 84.31 86 ARG A N 1
ATOM 676 C CA . ARG A 1 86 ? -9.910 4.197 -14.240 1.00 84.31 86 ARG A CA 1
ATOM 677 C C . ARG A 1 86 ? -8.629 4.787 -14.837 1.00 84.31 86 ARG A C 1
ATOM 679 O O . ARG A 1 86 ? -8.175 5.851 -14.422 1.00 84.31 86 ARG A O 1
ATOM 686 N N . ARG A 1 87 ? -8.051 4.114 -15.837 1.00 72.25 87 ARG A N 1
ATOM 687 C CA . ARG A 1 87 ? -6.833 4.565 -16.543 1.00 72.25 87 ARG A CA 1
ATOM 688 C C . ARG A 1 87 ? -7.159 5.574 -17.655 1.00 72.25 87 ARG A C 1
ATOM 690 O O . ARG A 1 87 ? -8.076 5.353 -18.439 1.00 72.25 87 ARG A O 1
ATOM 697 N N . ARG A 1 88 ? -6.356 6.641 -17.772 1.00 71.69 88 ARG A N 1
ATOM 698 C CA . ARG A 1 88 ? -6.329 7.571 -18.924 1.00 71.69 88 ARG A CA 1
ATOM 699 C C . ARG A 1 88 ? -5.074 7.322 -19.777 1.00 71.69 88 ARG A C 1
ATOM 701 O O . ARG A 1 88 ? -4.161 8.132 -19.786 1.00 71.69 88 ARG A O 1
ATOM 708 N N . GLY A 1 89 ? -4.985 6.156 -20.420 1.00 69.12 89 GLY A N 1
ATOM 709 C CA . GLY A 1 89 ? -3.842 5.790 -21.274 1.00 69.12 89 GLY A CA 1
ATOM 710 C C . GLY A 1 89 ? -2.556 5.402 -20.522 1.00 69.12 89 GLY A C 1
ATOM 711 O O . GLY A 1 89 ? -2.566 5.155 -19.311 1.00 69.12 89 GLY A O 1
ATOM 712 N N . VAL A 1 90 ? -1.440 5.297 -21.255 1.00 68.75 90 VAL A N 1
ATOM 713 C CA . VAL A 1 90 ? -0.100 5.106 -20.668 1.00 68.75 90 VAL A CA 1
ATOM 714 C C . VAL A 1 90 ? 0.275 6.365 -19.881 1.00 68.75 90 VAL A C 1
ATOM 716 O O . VAL A 1 90 ? 0.136 7.467 -20.393 1.00 68.75 90 VAL A O 1
ATOM 719 N N . SER A 1 91 ? 0.668 6.220 -18.614 1.00 66.50 91 SER A N 1
ATOM 720 C CA . SER A 1 91 ? 1.076 7.331 -17.731 1.00 66.50 91 SER A CA 1
ATOM 721 C C . SER A 1 91 ? 0.096 8.512 -17.587 1.00 66.50 91 SER A C 1
ATOM 723 O O . SER A 1 91 ? 0.519 9.615 -17.261 1.00 66.50 91 SER A O 1
ATOM 725 N N . GLY A 1 92 ? -1.212 8.315 -17.790 1.00 63.00 92 GLY A N 1
ATOM 726 C CA . GLY A 1 92 ? -2.199 9.384 -17.578 1.00 63.00 92 GLY A CA 1
ATOM 727 C C . GLY A 1 92 ? -2.230 10.456 -18.673 1.00 63.00 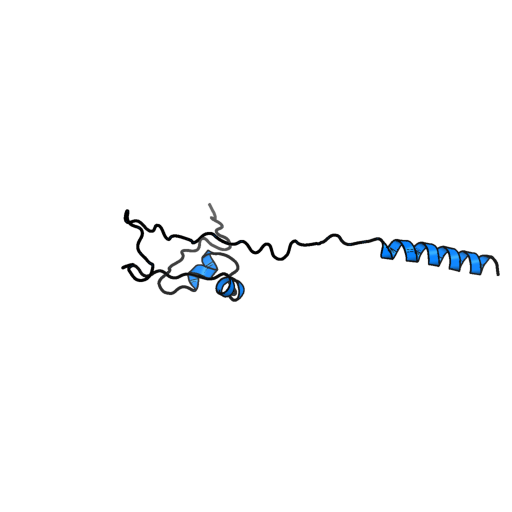92 GLY A C 1
ATOM 728 O O . GLY A 1 92 ? -2.725 11.553 -18.421 1.00 63.00 92 GLY A O 1
ATOM 729 N N . ILE A 1 93 ? -1.713 10.159 -19.871 1.00 65.06 93 ILE A N 1
ATOM 730 C CA . ILE A 1 93 ? -1.764 11.078 -21.013 1.00 65.06 93 ILE A CA 1
ATOM 731 C C . ILE A 1 93 ? -3.228 11.290 -21.428 1.00 65.06 93 ILE A C 1
ATOM 733 O O . ILE A 1 93 ? -3.909 10.377 -21.898 1.00 65.06 93 ILE A O 1
ATOM 737 N N . GLN A 1 94 ? -3.702 12.522 -21.263 1.00 67.88 94 GLN A N 1
ATOM 738 C CA . GLN A 1 94 ? -4.963 13.003 -21.810 1.00 67.88 94 GLN A CA 1
ATOM 739 C C . GLN A 1 94 ? -4.684 13.583 -23.201 1.00 67.88 94 GLN A C 1
ATOM 741 O O . GLN A 1 94 ? -3.899 14.514 -23.328 1.00 67.88 94 GLN A O 1
ATOM 746 N N . ALA A 1 95 ? -5.281 12.991 -24.236 1.00 62.50 95 ALA A N 1
ATOM 747 C CA . ALA A 1 95 ? -5.117 13.406 -25.630 1.00 62.50 95 ALA A CA 1
ATOM 748 C C . ALA A 1 95 ? -6.127 14.503 -26.019 1.00 62.50 95 ALA A C 1
ATOM 750 O O . ALA A 1 95 ? -6.885 14.315 -26.969 1.00 62.50 95 ALA A O 1
ATOM 751 N N . ASP A 1 96 ? -6.186 15.580 -25.232 1.00 61.25 96 ASP A N 1
ATOM 752 C CA . ASP A 1 96 ? -6.934 16.800 -25.580 1.00 61.25 96 ASP A CA 1
ATOM 753 C C . ASP A 1 96 ? -5.975 17.824 -26.202 1.00 61.25 96 ASP A C 1
ATOM 755 O O . ASP A 1 96 ? -4.920 18.076 -25.570 1.00 61.25 96 ASP A O 1
#

Foldseek 3Di:
DVVVVVVVVVVVVVVVVVVPPPPPPPPVPDPPPPDDPDQPCPDDPDRDPPVPDPDDDDDQDPVNVVPDPDPDPLSVQVVDPPDDRDACPDPNDDPD

Sequence (96 aa):
MKKRFFSILLATLFLQNISSQKIENTVEIDKEINLEAIEIISSPRIELPFSENSRTIQVITKEEIKSSPATNVSELLQQIAGVDIRRRGVSGIQAD

InterPro domains:
  IPR012910 TonB-dependent receptor, plug domain [PF07715] (52-89)
  IPR037066 TonB-dependent receptor, plug domain superfamily [G3DSA:2.170.130.10] (32-96)
  IPR039426 TonB-dependent receptor-like [PS52016] (49-96)

Secondary structure (DSSP, 8-state):
-HHHHHHHHHHHHHHHHHTT--------------PPP-----SSSS---GGG-SS------HHHHHHS--SSHHHHHTTSTT------SGGG----